Protein AF-A0A392QM18-F1 (afdb_monomer)

Solvent-accessible surface area (backbone atoms only — not comparable to full-atom values): 7231 Å² total; per-residue (Å²): 119,56,76,47,56,62,70,61,57,76,79,46,92,70,88,64,62,35,31,34,62,34,27,39,64,46,78,78,40,42,43,38,37,41,58,53,94,85,68,48,79,88,58,67,43,37,37,31,29,31,35,31,31,54,86,94,44,66,36,34,39,38,33,44,40,70,61,34,44,69,67,32,64,69,48,49,60,54,51,61,72,67,76,57,71,48,71,46,74,45,71,75,52,64,79,46,55,71,42,78,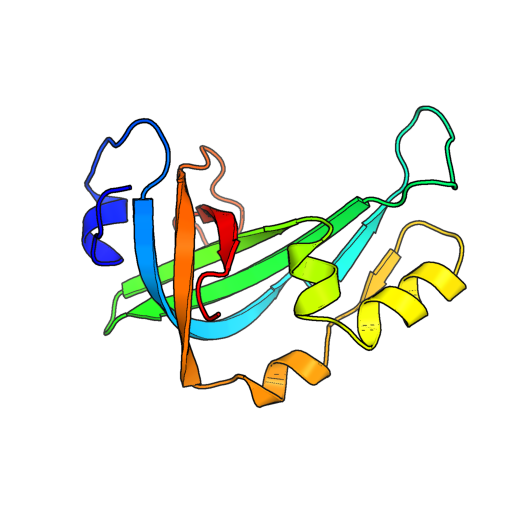45,41,34,31,32,28,81,47,97,57,65,84,54,95,82,32,58,29,29,35,51,77,42,81,58,89,119

Mean predicted aligned error: 5.38 Å

Radius of gyration: 14.8 Å; Cα contacts (8 Å, |Δi|>4): 272; chains: 1; bounding box: 32×27×38 Å

Organism: NCBI:txid97028

Nearest PDB structures (foldseek):
  8aaj-assembly1_A  TM=6.130E-01  e=8.853E-04  Pyrococcus abyssi GE5
  8u61-assembly1_A  TM=6.535E-01  e=1.399E-02  Homo sapiens
  8u61-assembly1_B  TM=6.655E-01  e=3.184E-02  Homo sapiens
  8u5y-assembly1_C  TM=5.656E-01  e=2.517E-02  Homo sapiens
  1fgu-assembly1_B  TM=5.390E-01  e=2.374E-02  Homo sapiens

Foldseek 3Di:
DAEDELVCVVPDDDDDKYKYKWAFAAWPFFWWWADDPVPPLVAIKIWTWTWTDDVVAIAIEIEIDPRCCVQLVPVVVVCNVVSHTDGDHRPSCVVRHGPMWMFIWDFDPDDDPPSGGYIYTPDTDPD

Secondary structure (DSSP, 8-state):
--EE-SGGGTS----SEEEEEEEEEEEEEEEEEE--TT--TTS-EEEEEEEEEETTEEEEEEEEHHHHHHH-TTHHHHHHHH-S-EEE--GGGGGGTT-EEEEEEEE-S---STT--EEEEEEE---

Structure (mmCIF, N/CA/C/O backbone):
data_AF-A0A392QM18-F1
#
_entry.id   AF-A0A392QM18-F1
#
loop_
_atom_site.group_PDB
_atom_site.id
_atom_site.type_symbol
_atom_site.label_atom_id
_atom_site.label_alt_id
_atom_site.label_comp_id
_atom_site.label_asym_id
_atom_site.label_entity_id
_atom_site.label_seq_id
_atom_site.pdbx_PDB_ins_code
_atom_site.Cartn_x
_atom_site.Cartn_y
_atom_site.Cartn_z
_atom_site.occupancy
_atom_site.B_iso_or_equiv
_atom_site.auth_seq_id
_atom_site.auth_comp_id
_atom_site.auth_asym_id
_atom_site.auth_atom_id
_atom_site.pdbx_PDB_model_num
ATOM 1 N N . VAL A 1 1 ? -1.591 14.974 13.748 1.00 79.69 1 VAL A N 1
ATOM 2 C CA . VAL A 1 1 ? -2.418 13.983 13.021 1.00 79.69 1 VAL A CA 1
ATOM 3 C C . VAL A 1 1 ? -3.052 13.074 14.065 1.00 79.69 1 VAL A C 1
ATOM 5 O O . VAL A 1 1 ? -2.301 12.625 14.924 1.00 79.69 1 VAL A O 1
ATOM 8 N N . PRO A 1 2 ? -4.385 12.895 14.095 1.00 90.06 2 PRO A N 1
ATOM 9 C CA . PRO A 1 2 ? -5.042 12.035 15.083 1.00 90.06 2 PRO A CA 1
ATOM 10 C C . PRO A 1 2 ? -4.698 10.561 14.840 1.00 90.06 2 PRO A C 1
ATOM 12 O O . PRO A 1 2 ? -4.573 10.149 13.690 1.00 90.06 2 PRO A O 1
ATOM 15 N N . VAL A 1 3 ? -4.564 9.783 15.915 1.00 92.12 3 VAL A N 1
ATOM 16 C CA . VAL A 1 3 ? -4.381 8.324 15.859 1.00 92.12 3 VAL A CA 1
ATOM 17 C C . VAL A 1 3 ? -5.748 7.662 15.997 1.00 92.12 3 VAL A C 1
ATOM 19 O O . VAL A 1 3 ? -6.517 8.049 16.876 1.00 92.12 3 VAL A O 1
ATOM 22 N N . ARG A 1 4 ? -6.049 6.698 15.128 1.00 93.12 4 ARG A N 1
ATOM 23 C CA . ARG A 1 4 ? -7.302 5.939 15.106 1.00 93.12 4 ARG A CA 1
ATOM 24 C C . ARG A 1 4 ? -7.032 4.458 14.895 1.00 93.12 4 ARG A C 1
ATOM 26 O O . ARG A 1 4 ? -6.003 4.082 14.333 1.00 93.12 4 ARG A O 1
ATOM 33 N N . LYS A 1 5 ? -7.963 3.616 15.332 1.00 92.44 5 LYS A N 1
ATOM 34 C CA . LYS A 1 5 ? -7.968 2.195 14.962 1.00 92.44 5 LYS A CA 1
ATOM 35 C C . LYS A 1 5 ? -8.567 2.024 13.570 1.00 92.44 5 LYS A C 1
ATOM 37 O O . LYS A 1 5 ? -9.374 2.844 13.146 1.00 92.44 5 LYS A O 1
ATOM 42 N N . LEU A 1 6 ? -8.210 0.939 12.885 1.00 92.50 6 LEU A N 1
ATOM 43 C CA . LEU A 1 6 ? -8.756 0.631 11.561 1.00 92.50 6 LEU A CA 1
ATOM 44 C C . LEU A 1 6 ? -10.299 0.644 11.506 1.00 92.50 6 LEU A C 1
ATOM 46 O O . LEU A 1 6 ? -10.828 1.284 10.601 1.00 92.50 6 LEU A O 1
ATOM 50 N N . PRO A 1 7 ? -11.034 0.064 12.478 1.00 91.69 7 PRO A N 1
ATOM 51 C CA . PRO A 1 7 ? -12.497 -0.002 12.397 1.00 91.69 7 PRO A CA 1
ATOM 52 C C . PRO A 1 7 ? -13.139 1.385 12.517 1.00 91.69 7 PRO A C 1
ATOM 54 O O . PRO A 1 7 ? -14.152 1.685 11.893 1.00 91.69 7 PRO A O 1
ATOM 57 N N . GLU A 1 8 ? -12.486 2.294 13.250 1.00 91.00 8 GLU A N 1
ATOM 58 C CA . GLU A 1 8 ? -12.915 3.689 13.386 1.00 91.00 8 GLU A CA 1
ATOM 59 C C . GLU A 1 8 ? -12.800 4.468 12.067 1.00 91.00 8 GLU A C 1
ATOM 61 O O . GLU A 1 8 ? -13.277 5.600 11.993 1.00 91.00 8 GLU A O 1
ATOM 66 N N . LEU A 1 9 ? -12.145 3.914 11.041 1.00 89.50 9 LEU A N 1
ATOM 67 C CA . LEU A 1 9 ? -12.047 4.533 9.721 1.00 89.50 9 LEU A CA 1
ATOM 68 C C . LEU A 1 9 ? -13.251 4.222 8.828 1.00 89.50 9 LEU A C 1
ATOM 70 O O . LEU A 1 9 ? -13.515 4.996 7.909 1.00 89.50 9 LEU A O 1
ATOM 74 N N . PHE A 1 10 ? -13.975 3.130 9.088 1.00 87.62 10 PHE A N 1
ATOM 75 C CA . PHE A 1 10 ? -15.120 2.712 8.274 1.00 87.62 10 PHE A CA 1
ATOM 76 C C . PHE A 1 10 ? -16.358 3.566 8.556 1.00 87.62 10 PHE A C 1
AT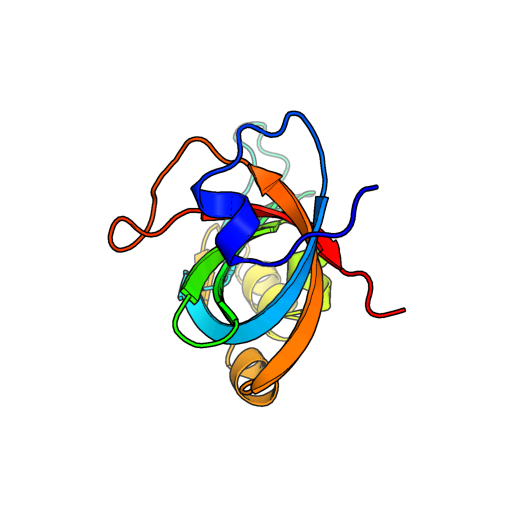OM 78 O O . PHE A 1 10 ? -17.007 4.052 7.630 1.00 87.62 10 PHE A O 1
ATOM 85 N N . ASP A 1 11 ? -16.630 3.82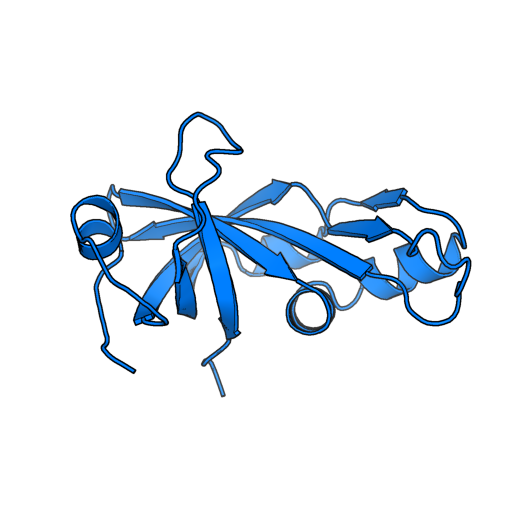2 9.836 1.00 79.50 11 ASP A N 1
ATOM 86 C CA . ASP A 1 11 ? -17.819 4.562 10.273 1.00 79.50 11 ASP A CA 1
ATOM 87 C C . ASP A 1 11 ? -17.592 6.074 10.373 1.00 79.50 11 ASP A C 1
ATOM 89 O O . ASP A 1 11 ? -18.539 6.863 10.441 1.00 79.50 11 ASP A O 1
ATOM 93 N N . ALA A 1 12 ? -16.333 6.516 10.403 1.00 72.12 12 ALA A N 1
ATOM 94 C CA . ALA A 1 12 ? -16.042 7.925 10.568 1.00 72.12 12 ALA A CA 1
ATOM 95 C C . ALA A 1 12 ? -16.049 8.680 9.240 1.00 72.12 12 ALA A C 1
ATOM 97 O O . ALA A 1 12 ? -15.264 8.422 8.327 1.00 72.12 12 ALA A O 1
ATOM 98 N N . GLN A 1 13 ? -16.827 9.758 9.204 1.00 72.88 13 GLN A N 1
ATOM 99 C CA . GLN A 1 13 ? -16.469 10.892 8.366 1.00 72.88 13 GLN A CA 1
ATOM 100 C C . GLN A 1 13 ? -15.278 11.596 9.014 1.00 72.88 13 GLN A C 1
ATOM 102 O O . GLN A 1 13 ? -15.379 12.168 10.101 1.00 72.88 13 GLN A O 1
ATOM 107 N N . PHE A 1 14 ? -14.126 11.515 8.363 1.00 78.25 14 PHE A N 1
ATOM 108 C CA . PHE A 1 14 ? -12.974 12.334 8.692 1.00 78.25 14 PHE A CA 1
ATOM 109 C C . PHE A 1 14 ? -12.531 13.072 7.436 1.00 78.25 14 PHE A C 1
ATOM 111 O O . PHE A 1 14 ? -12.467 12.492 6.355 1.00 78.25 14 PHE A O 1
ATOM 118 N N . ASP A 1 15 ? -12.248 14.358 7.604 1.00 77.44 15 ASP A N 1
ATOM 119 C CA . ASP A 1 15 ? -11.619 15.173 6.577 1.00 77.44 15 ASP A CA 1
ATOM 120 C C . ASP A 1 15 ? -10.123 15.276 6.904 1.00 77.44 15 ASP A C 1
ATOM 122 O O . ASP A 1 15 ? -9.738 15.590 8.037 1.00 77.44 15 ASP A O 1
ATOM 126 N N . GLY A 1 16 ? -9.275 14.935 5.935 1.00 87.06 16 GLY A N 1
ATOM 127 C CA . GLY A 1 16 ? -7.819 14.954 6.070 1.00 87.06 16 GLY A CA 1
ATOM 128 C C . GLY A 1 16 ? -7.155 13.609 6.395 1.00 87.06 16 GLY A C 1
ATOM 129 O O . GLY A 1 16 ? -7.593 12.541 5.971 1.00 87.06 16 GLY A O 1
ATOM 130 N N . VAL A 1 17 ? -6.013 13.687 7.087 1.00 92.56 17 VAL A N 1
ATOM 131 C CA . VAL A 1 17 ? -5.090 12.563 7.327 1.00 92.56 17 VAL A CA 1
ATOM 132 C C . VAL A 1 17 ? -5.228 12.048 8.760 1.00 92.56 17 VAL A C 1
ATOM 134 O O . VAL A 1 17 ? -5.324 12.839 9.700 1.00 92.56 17 VAL A O 1
ATOM 137 N N . VAL A 1 18 ? -5.168 10.730 8.937 1.00 93.81 18 VAL A N 1
ATOM 138 C CA . VAL A 1 18 ? -5.191 10.026 10.229 1.00 93.81 18 VAL A CA 1
ATOM 139 C C . VAL A 1 18 ? -4.032 9.031 10.310 1.00 93.81 18 VAL A C 1
ATOM 141 O O . VAL A 1 18 ? -3.571 8.540 9.287 1.00 93.81 18 VAL A O 1
ATOM 144 N N . VAL A 1 19 ? -3.534 8.745 11.511 1.00 94.12 19 VAL A N 1
ATOM 145 C CA . VAL A 1 19 ? -2.534 7.696 11.763 1.00 94.12 19 VAL A CA 1
ATOM 146 C C . VAL A 1 19 ? -3.254 6.421 12.185 1.00 94.12 19 VAL A C 1
ATOM 148 O O . VAL A 1 19 ? -4.110 6.476 13.065 1.00 94.12 19 VAL A O 1
ATOM 151 N N . VAL A 1 20 ? -2.886 5.284 11.603 1.00 94.56 20 VAL A N 1
ATOM 152 C CA . VAL A 1 20 ? -3.471 3.973 11.895 1.00 94.56 20 VAL A CA 1
ATOM 153 C C . VAL A 1 20 ? -2.379 2.907 11.967 1.00 94.56 20 VAL A C 1
ATOM 155 O O . VAL A 1 20 ? -1.444 2.919 11.168 1.00 94.56 20 VAL A O 1
ATOM 158 N N . ALA A 1 21 ? -2.495 2.004 12.941 1.00 94.81 21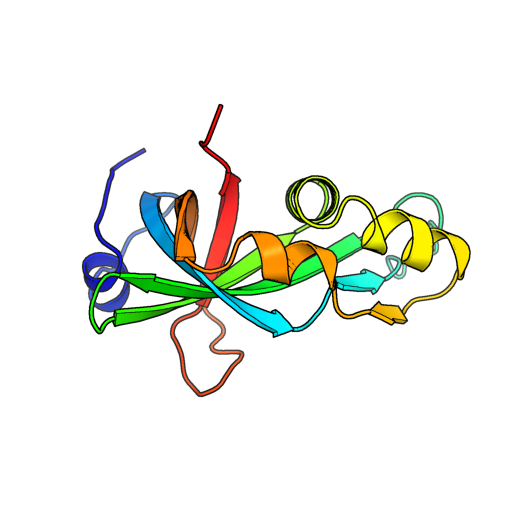 ALA A N 1
ATOM 159 C CA . ALA A 1 21 ? -1.651 0.820 13.062 1.00 94.81 21 ALA A CA 1
ATOM 160 C C . ALA A 1 21 ? -2.410 -0.408 12.545 1.00 94.81 21 ALA A C 1
ATOM 162 O O . ALA A 1 21 ? -3.538 -0.671 12.984 1.00 94.81 21 ALA A O 1
ATOM 163 N N . VAL A 1 22 ? -1.793 -1.132 11.616 1.00 95.19 22 VAL A N 1
ATOM 164 C CA . VAL A 1 22 ? -2.369 -2.298 10.933 1.00 95.19 22 VAL A CA 1
ATOM 165 C C . VAL A 1 22 ? -1.309 -3.373 10.730 1.00 95.19 22 VAL A C 1
ATOM 167 O O . VAL A 1 22 ? -0.113 -3.084 10.762 1.00 95.19 22 VAL A O 1
ATOM 170 N N . TRP A 1 23 ? -1.755 -4.596 10.486 1.00 95.44 23 TRP A N 1
ATOM 171 C CA . TRP A 1 23 ? -0.912 -5.713 10.089 1.00 95.44 23 TRP A CA 1
ATOM 172 C C . TRP A 1 23 ? -1.017 -5.911 8.586 1.00 95.44 23 TRP A C 1
ATOM 174 O O . TRP A 1 23 ? -2.112 -5.840 8.020 1.00 95.44 23 TRP A O 1
ATOM 184 N N . PHE A 1 24 ? 0.122 -6.131 7.940 1.00 94.62 24 PHE A N 1
ATOM 185 C CA . PHE A 1 24 ? 0.147 -6.474 6.526 1.00 94.62 24 PHE A CA 1
ATOM 186 C C . PHE A 1 24 ? -0.340 -7.918 6.323 1.00 94.62 24 PHE A C 1
ATOM 188 O O . PHE A 1 24 ? 0.120 -8.834 7.006 1.00 94.62 24 PHE A O 1
ATOM 195 N N . ASP A 1 25 ? -1.286 -8.100 5.395 1.00 94.69 25 ASP A N 1
ATOM 196 C CA . ASP A 1 25 ? -1.887 -9.399 5.060 1.00 94.69 25 ASP A CA 1
ATOM 197 C C . ASP A 1 25 ? -1.398 -9.904 3.702 1.00 94.69 25 ASP A C 1
ATOM 199 O O . ASP A 1 25 ? -0.860 -10.997 3.597 1.00 94.69 25 ASP A O 1
ATOM 203 N N . SER A 1 26 ? -1.574 -9.120 2.639 1.00 94.56 26 SER A N 1
ATOM 204 C CA . SER A 1 26 ? -1.131 -9.518 1.302 1.00 94.56 26 SER A CA 1
ATOM 205 C C . SER A 1 26 ? -1.074 -8.330 0.349 1.00 94.56 26 SER A C 1
ATOM 207 O O . SER A 1 26 ? -1.676 -7.281 0.589 1.00 94.56 26 SER A O 1
ATOM 209 N N . VAL A 1 27 ? -0.405 -8.502 -0.789 1.00 95.06 27 VAL A N 1
ATOM 210 C CA . VAL A 1 27 ? -0.572 -7.607 -1.940 1.00 95.06 27 VAL A CA 1
ATOM 211 C C . VAL A 1 27 ? -1.808 -8.056 -2.725 1.00 95.06 27 VAL A C 1
ATOM 213 O O . VAL A 1 27 ? -1.978 -9.245 -2.983 1.00 95.06 27 VAL A O 1
ATOM 216 N N . VAL A 1 28 ? -2.696 -7.120 -3.070 1.00 93.62 28 VAL A N 1
ATOM 217 C CA . VAL A 1 28 ? -3.916 -7.396 -3.864 1.00 93.62 28 VAL A CA 1
ATOM 218 C C . VAL A 1 28 ? -3.820 -6.861 -5.287 1.00 93.62 28 VAL A C 1
ATOM 220 O O . VAL A 1 28 ? -4.383 -7.444 -6.206 1.00 93.62 28 VAL A O 1
ATOM 223 N N . GLU A 1 29 ? -3.067 -5.781 -5.480 1.00 93.31 29 GLU A N 1
ATOM 224 C CA . GLU A 1 29 ? -2.665 -5.277 -6.789 1.00 93.31 29 GLU A CA 1
ATOM 225 C C . GLU A 1 29 ? -1.165 -5.025 -6.710 1.00 93.31 29 GLU A C 1
ATOM 227 O O . GLU A 1 29 ? -0.713 -4.319 -5.800 1.00 93.31 29 GLU A O 1
ATOM 232 N N . GLY A 1 30 ? -0.414 -5.659 -7.616 1.00 94.38 30 GLY A N 1
ATOM 233 C CA . GLY A 1 30 ? 1.040 -5.549 -7.686 1.00 94.38 30 GLY A CA 1
ATOM 234 C C . GLY A 1 30 ? 1.510 -4.117 -7.926 1.00 94.38 30 GLY A C 1
ATOM 235 O O . GLY A 1 30 ? 0.735 -3.161 -7.924 1.00 94.38 30 GLY A O 1
ATOM 236 N N . VAL A 1 31 ? 2.810 -3.957 -8.136 1.00 97.12 31 VAL A N 1
ATOM 237 C CA . VAL A 1 31 ? 3.364 -2.660 -8.496 1.00 97.12 31 VAL A CA 1
ATOM 238 C C . VAL A 1 31 ? 3.018 -2.366 -9.949 1.00 97.12 31 VAL A C 1
ATOM 240 O O . VAL A 1 31 ? 3.584 -2.969 -10.858 1.00 97.12 31 VAL A O 1
ATOM 243 N N . ASP A 1 32 ? 2.110 -1.421 -10.159 1.00 96.06 32 ASP A N 1
ATOM 244 C CA . ASP A 1 32 ? 1.849 -0.819 -11.459 1.00 96.06 32 ASP A CA 1
ATOM 245 C C . ASP A 1 32 ? 2.815 0.334 -11.693 1.00 96.06 32 ASP A C 1
ATOM 247 O O . ASP A 1 32 ? 2.923 1.237 -10.855 1.00 96.06 32 ASP A O 1
ATOM 251 N N . MET A 1 33 ? 3.453 0.344 -12.859 1.00 95.50 33 MET A N 1
ATOM 252 C CA . MET A 1 33 ? 4.249 1.460 -13.345 1.00 95.50 33 MET A CA 1
ATOM 253 C C . MET A 1 33 ? 3.631 2.037 -14.617 1.00 95.50 33 MET A C 1
ATOM 255 O O . MET A 1 33 ? 3.390 1.320 -15.590 1.00 95.50 33 MET A O 1
ATOM 259 N N . TRP A 1 34 ? 3.437 3.353 -14.652 1.00 94.06 34 TRP A N 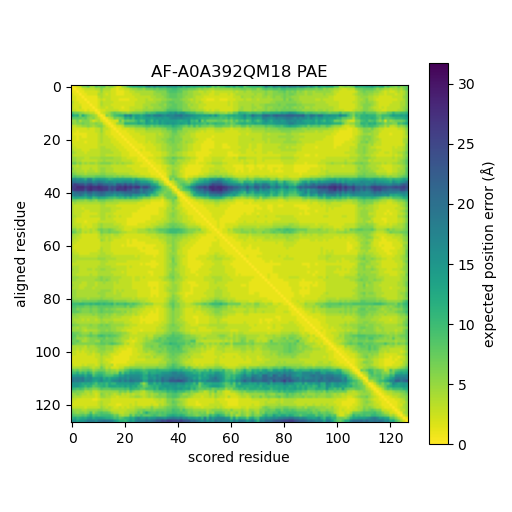1
ATOM 260 C CA . TRP A 1 34 ? 3.001 4.050 -15.862 1.00 94.06 34 TRP A CA 1
ATOM 261 C C . TRP A 1 34 ? 3.717 5.384 -16.051 1.00 94.06 34 TRP A C 1
ATOM 263 O O . TRP A 1 34 ? 4.309 5.939 -15.126 1.00 94.06 34 TRP A O 1
ATOM 273 N N . PHE A 1 35 ? 3.668 5.898 -17.277 1.00 88.94 35 PHE A N 1
ATOM 274 C CA . PHE A 1 35 ? 4.193 7.215 -17.626 1.00 88.94 35 PHE A CA 1
ATOM 275 C C . PHE A 1 35 ? 3.028 8.178 -17.845 1.00 88.94 35 PHE A C 1
ATOM 277 O O . PHE A 1 35 ? 1.971 7.773 -18.325 1.00 88.94 35 PHE A O 1
ATOM 284 N N . SER A 1 36 ? 3.209 9.446 -17.488 1.00 82.81 36 SER A N 1
ATOM 285 C CA . SER A 1 36 ? 2.209 10.480 -17.757 1.00 82.81 36 SER A CA 1
ATOM 286 C C . SER A 1 36 ? 2.059 10.722 -19.266 1.00 82.81 36 SER A C 1
ATOM 288 O O . SER A 1 36 ? 3.030 10.653 -20.022 1.00 82.81 36 SER A O 1
ATOM 290 N N . ASP A 1 37 ? 0.845 11.077 -19.697 1.00 74.25 37 ASP A N 1
ATOM 291 C CA . ASP A 1 37 ? 0.513 11.362 -21.106 1.00 74.25 37 ASP A CA 1
ATOM 292 C C . ASP A 1 37 ? 1.297 12.549 -21.702 1.00 74.25 37 ASP A C 1
ATOM 294 O O . ASP A 1 37 ? 1.336 12.728 -22.920 1.00 74.25 37 ASP A O 1
ATOM 298 N N . ASP A 1 38 ? 1.962 13.347 -20.859 1.00 71.44 38 ASP A N 1
ATOM 299 C CA . ASP A 1 38 ? 2.881 14.416 -21.268 1.00 71.44 38 ASP A CA 1
ATOM 300 C C . ASP A 1 38 ? 4.217 13.907 -21.849 1.00 71.44 38 ASP A C 1
ATOM 302 O O . ASP A 1 38 ? 5.080 14.708 -22.211 1.00 71.44 38 ASP A O 1
ATOM 306 N N . GLN A 1 39 ? 4.358 12.584 -22.004 1.00 54.25 39 GLN A N 1
ATOM 307 C CA . GLN A 1 39 ? 5.490 11.879 -22.614 1.00 54.25 39 GLN A CA 1
ATOM 308 C C . GLN A 1 39 ? 6.822 12.014 -21.871 1.00 54.25 39 GLN A C 1
ATOM 310 O O . GLN A 1 39 ? 7.863 11.613 -22.404 1.00 54.25 39 GLN A O 1
ATOM 315 N N . SER A 1 40 ? 6.827 12.503 -20.630 1.00 60.31 40 SER A N 1
ATOM 316 C CA . SER A 1 40 ? 8.037 12.468 -19.814 1.00 60.31 40 SER A CA 1
ATOM 317 C C . SER A 1 40 ? 8.284 11.040 -19.301 1.00 60.31 40 SER A C 1
ATOM 319 O O . SER A 1 40 ? 7.860 10.640 -18.218 1.00 60.31 40 SER A O 1
ATOM 321 N N . LYS A 1 41 ? 9.033 10.242 -20.079 1.00 64.44 41 LYS A N 1
ATOM 322 C CA . LYS A 1 41 ? 9.601 8.962 -19.602 1.00 64.44 41 LYS A CA 1
ATOM 323 C C . LYS A 1 41 ? 10.525 9.137 -18.387 1.00 64.44 41 LYS A C 1
ATOM 325 O O . LYS A 1 41 ? 10.898 8.160 -17.748 1.00 64.44 41 LYS A O 1
ATOM 330 N N . ASP A 1 42 ? 10.869 10.380 -18.071 1.00 73.44 42 ASP A N 1
ATOM 331 C CA . ASP A 1 42 ? 11.782 10.760 -17.003 1.00 73.44 42 ASP A CA 1
ATOM 332 C C . ASP A 1 42 ? 11.181 10.599 -15.600 1.00 73.44 42 ASP A C 1
ATOM 334 O O . ASP A 1 42 ? 11.932 10.545 -14.627 1.00 73.44 42 ASP A O 1
ATOM 338 N N . MET A 1 43 ? 9.849 10.521 -15.467 1.00 83.12 43 MET A N 1
ATOM 339 C CA . MET A 1 43 ? 9.205 10.430 -14.154 1.00 83.12 43 MET A CA 1
ATOM 340 C C . MET A 1 43 ? 8.067 9.397 -14.119 1.00 83.12 43 MET A C 1
ATOM 342 O O . MET A 1 43 ? 6.889 9.767 -14.113 1.00 83.12 43 MET A O 1
ATOM 346 N N . PRO A 1 44 ? 8.406 8.095 -14.083 1.00 91.06 44 PRO A N 1
ATOM 347 C CA . PRO A 1 44 ? 7.422 7.033 -13.929 1.00 91.06 44 PRO A CA 1
ATOM 348 C C . PRO A 1 44 ? 6.663 7.165 -12.607 1.00 91.06 44 PRO A C 1
ATOM 350 O O . PRO A 1 44 ? 7.208 7.574 -11.577 1.00 91.06 44 PRO A O 1
ATOM 353 N N . LYS A 1 45 ? 5.384 6.810 -12.662 1.00 93.81 45 LYS A N 1
ATOM 354 C CA . LYS A 1 45 ? 4.469 6.746 -11.530 1.00 93.81 45 LYS A CA 1
ATOM 355 C C . LYS A 1 45 ? 4.309 5.313 -11.074 1.00 93.81 45 LYS A C 1
ATOM 357 O O . LYS A 1 45 ? 4.265 4.416 -11.910 1.00 93.81 45 LYS A O 1
ATOM 362 N N . PHE A 1 46 ? 4.209 5.133 -9.761 1.00 95.25 46 PHE A N 1
ATOM 363 C CA . PHE A 1 46 ? 4.053 3.818 -9.149 1.00 95.25 46 PHE A CA 1
ATOM 364 C C . PHE A 1 46 ? 2.797 3.757 -8.292 1.00 95.25 46 PHE A C 1
ATOM 366 O O . PHE A 1 46 ? 2.480 4.707 -7.569 1.00 95.25 46 PHE A O 1
ATOM 373 N N . ARG A 1 47 ? 2.114 2.614 -8.323 1.00 95.62 47 ARG A N 1
ATOM 374 C CA . ARG A 1 47 ? 1.008 2.284 -7.420 1.00 95.62 47 ARG A CA 1
ATOM 375 C C . ARG A 1 47 ? 1.108 0.831 -7.000 1.00 95.62 47 ARG A C 1
ATOM 377 O O . ARG A 1 47 ? 1.409 -0.016 -7.822 1.00 95.62 47 ARG A O 1
ATOM 384 N N . MET A 1 48 ? 0.787 0.557 -5.745 1.00 95.56 48 MET A N 1
ATOM 385 C CA . MET A 1 48 ? 0.558 -0.793 -5.236 1.00 95.56 48 MET A CA 1
ATOM 386 C C . MET A 1 48 ? -0.658 -0.766 -4.312 1.00 95.56 48 MET A C 1
ATOM 388 O O . MET A 1 48 ? -0.885 0.238 -3.626 1.00 95.56 48 MET A O 1
ATOM 392 N N . LYS A 1 49 ? -1.434 -1.852 -4.263 1.00 94.94 49 LYS A N 1
ATOM 393 C CA . LYS A 1 49 ? -2.489 -2.014 -3.256 1.00 94.94 49 LYS A CA 1
ATOM 394 C C . LYS A 1 49 ? -2.196 -3.207 -2.370 1.00 94.94 49 LYS A C 1
ATOM 396 O O . LYS A 1 49 ? -1.993 -4.321 -2.846 1.00 94.94 49 LYS A O 1
ATOM 401 N N . MET A 1 50 ? -2.249 -2.968 -1.068 1.00 94.38 50 MET A N 1
ATOM 402 C CA . MET A 1 50 ? -2.090 -4.001 -0.055 1.00 94.38 50 MET A CA 1
ATOM 403 C C . MET A 1 50 ? -3.368 -4.172 0.747 1.00 94.38 50 MET A C 1
ATOM 405 O O . MET A 1 50 ? -4.055 -3.202 1.069 1.00 94.38 50 MET A O 1
ATOM 409 N N . LYS A 1 51 ? -3.657 -5.415 1.100 1.00 94.88 51 LYS A N 1
ATOM 410 C CA . LYS A 1 51 ? -4.641 -5.766 2.104 1.00 94.88 51 LYS A CA 1
ATOM 411 C C . LYS A 1 51 ? -3.982 -5.700 3.472 1.00 94.88 51 LYS A C 1
ATOM 413 O O . LYS A 1 51 ? -2.879 -6.207 3.681 1.00 94.88 51 LYS A O 1
ATOM 418 N N . VAL A 1 52 ? -4.670 -5.043 4.391 1.00 95.06 52 VAL A N 1
ATOM 419 C CA . VAL A 1 52 ? -4.237 -4.879 5.775 1.00 95.06 52 VAL A CA 1
ATOM 420 C C . VAL A 1 52 ? -5.369 -5.264 6.710 1.00 95.06 52 VAL A C 1
ATOM 422 O O . VAL A 1 52 ? -6.543 -5.151 6.348 1.00 95.06 52 VAL A O 1
ATOM 425 N N . ASN A 1 53 ? -5.020 -5.703 7.915 1.00 94.94 53 ASN A N 1
ATOM 426 C CA . ASN A 1 53 ? -5.996 -6.092 8.923 1.00 94.94 53 ASN A CA 1
ATOM 427 C C . ASN A 1 53 ? -5.701 -5.484 10.305 1.00 94.94 53 ASN A C 1
ATOM 429 O O . ASN A 1 53 ? -4.593 -5.024 10.595 1.00 94.94 53 ASN A O 1
ATOM 433 N N . HIS A 1 54 ? -6.730 -5.441 11.148 1.00 93.50 54 HIS A N 1
ATOM 434 C CA . HIS A 1 54 ? -6.640 -5.150 12.577 1.00 93.50 54 HIS A CA 1
ATOM 435 C C . HIS A 1 54 ? -7.727 -5.959 13.294 1.00 93.50 54 HIS A C 1
ATOM 437 O O . HIS A 1 54 ? -8.869 -5.520 13.394 1.00 93.50 54 HIS A O 1
ATOM 443 N N . GLY A 1 55 ? -7.383 -7.141 13.806 1.00 90.19 55 GLY A N 1
ATOM 444 C CA . GLY A 1 55 ? -8.398 -8.087 14.281 1.00 90.19 55 GLY A CA 1
ATOM 445 C C . GLY A 1 55 ? -9.172 -8.677 13.100 1.00 90.19 55 GLY A C 1
ATOM 446 O O . GLY A 1 55 ? -8.551 -9.118 12.138 1.00 90.19 55 GLY A O 1
ATOM 447 N N . ASP A 1 56 ? -10.504 -8.658 13.164 1.00 91.31 56 ASP A N 1
ATOM 448 C CA . ASP A 1 56 ? -11.378 -9.164 12.090 1.00 91.31 56 ASP A CA 1
ATOM 449 C C . ASP A 1 56 ? -11.625 -8.125 10.978 1.00 91.31 56 ASP A C 1
ATOM 451 O O . ASP A 1 56 ? -12.186 -8.436 9.927 1.00 91.31 56 ASP A O 1
ATOM 455 N N . ASP A 1 57 ? -11.202 -6.881 11.206 1.00 93.06 57 ASP A N 1
ATOM 456 C CA . ASP A 1 57 ? -11.407 -5.759 10.301 1.00 93.06 57 ASP A CA 1
ATOM 457 C C . ASP A 1 57 ? -10.334 -5.717 9.213 1.00 93.06 57 ASP A C 1
ATOM 459 O O . ASP A 1 57 ? -9.134 -5.747 9.501 1.00 93.06 57 ASP A O 1
ATOM 463 N N . ILE A 1 58 ? -10.770 -5.606 7.957 1.00 93.69 58 ILE A N 1
ATOM 464 C CA . ILE A 1 58 ? -9.917 -5.668 6.767 1.00 93.69 58 ILE A CA 1
ATOM 465 C C . ILE A 1 58 ? -10.125 -4.412 5.922 1.00 93.69 58 ILE A C 1
ATOM 467 O O . ILE A 1 58 ? -11.252 -3.961 5.722 1.00 93.69 58 ILE A O 1
ATOM 471 N N . ALA A 1 59 ? -9.037 -3.865 5.385 1.00 93.38 59 ALA A N 1
ATOM 472 C CA . ALA A 1 59 ? -9.077 -2.744 4.453 1.00 93.38 59 ALA A CA 1
ATOM 473 C C . ALA A 1 59 ? -8.020 -2.882 3.355 1.00 93.38 59 ALA A C 1
ATOM 475 O O . ALA A 1 59 ? -7.081 -3.673 3.468 1.00 93.38 59 ALA A O 1
ATOM 476 N N . VAL A 1 60 ? -8.150 -2.062 2.312 1.00 94.12 60 VAL A N 1
ATOM 477 C CA . VAL A 1 60 ? -7.160 -1.964 1.235 1.00 94.12 60 VAL A CA 1
ATOM 478 C C . VAL A 1 60 ? -6.453 -0.621 1.301 1.00 94.12 60 VAL A C 1
ATOM 480 O O . VAL A 1 60 ? -7.077 0.436 1.232 1.00 94.12 60 VAL A O 1
ATOM 483 N N . PHE A 1 61 ? -5.132 -0.641 1.414 1.00 94.81 61 PHE A N 1
ATOM 484 C CA . PHE A 1 61 ? -4.310 0.560 1.401 1.00 94.81 61 PHE A CA 1
ATOM 485 C C . PHE A 1 61 ? -3.651 0.713 0.032 1.00 94.81 61 PHE A C 1
ATOM 487 O O . PHE A 1 61 ? -2.919 -0.164 -0.422 1.00 94.81 61 PHE A O 1
ATOM 494 N N . ALA A 1 62 ? -3.913 1.844 -0.621 1.00 94.56 62 ALA A N 1
ATOM 495 C CA . ALA A 1 62 ? -3.276 2.236 -1.869 1.00 94.56 62 ALA A CA 1
ATOM 496 C C . ALA A 1 62 ? -2.035 3.085 -1.577 1.00 94.56 62 ALA A C 1
ATOM 498 O O . ALA A 1 62 ? -2.122 4.135 -0.933 1.00 94.56 62 ALA A O 1
ATOM 499 N N . ILE A 1 63 ? -0.892 2.630 -2.073 1.00 94.69 63 ILE A N 1
ATOM 500 C CA . ILE A 1 63 ? 0.427 3.227 -1.868 1.00 94.69 63 ILE A CA 1
ATOM 501 C C . ILE A 1 63 ? 0.923 3.761 -3.206 1.00 94.69 63 ILE A C 1
ATOM 503 O O . ILE A 1 63 ? 0.645 3.161 -4.244 1.00 94.69 63 ILE A O 1
ATOM 507 N N . PHE A 1 64 ? 1.647 4.880 -3.185 1.00 94.00 64 PHE A N 1
ATOM 508 C CA . PHE A 1 64 ? 2.075 5.567 -4.400 1.00 94.00 64 PHE A CA 1
ATOM 509 C C . PHE A 1 64 ? 3.555 5.953 -4.386 1.00 94.00 64 PHE A C 1
ATOM 511 O O . PHE A 1 64 ? 4.135 6.246 -3.340 1.00 94.00 64 PHE A O 1
ATOM 518 N N . ASP A 1 65 ? 4.130 6.018 -5.585 1.00 93.88 65 ASP A N 1
ATOM 519 C CA . ASP A 1 65 ? 5.413 6.643 -5.899 1.00 93.88 65 ASP A CA 1
ATOM 520 C C . ASP A 1 65 ? 6.553 6.238 -4.943 1.00 93.88 65 ASP A C 1
ATOM 522 O O . ASP A 1 65 ? 6.995 5.089 -4.948 1.00 93.88 65 ASP A O 1
ATOM 526 N N . LYS A 1 66 ? 7.068 7.183 -4.147 1.00 92.25 66 LYS A N 1
ATOM 527 C CA . LYS A 1 66 ? 8.234 6.973 -3.277 1.00 92.25 66 LYS A CA 1
ATOM 528 C C . LYS A 1 66 ? 7.983 5.894 -2.223 1.00 92.25 66 LYS A C 1
ATOM 530 O O . LYS A 1 66 ? 8.889 5.127 -1.923 1.00 92.25 66 LYS A O 1
ATOM 535 N N . ASP A 1 67 ? 6.769 5.821 -1.683 1.00 92.44 67 ASP A N 1
ATOM 536 C CA . ASP A 1 67 ? 6.432 4.819 -0.670 1.00 92.44 67 ASP A CA 1
ATOM 537 C C . ASP A 1 67 ? 6.395 3.411 -1.281 1.00 92.44 67 ASP A C 1
ATOM 539 O O . ASP A 1 67 ? 6.828 2.457 -0.641 1.00 92.44 67 ASP A O 1
ATOM 543 N N . VAL A 1 68 ? 5.962 3.281 -2.542 1.00 94.44 68 VAL A N 1
ATOM 544 C CA . VAL A 1 68 ? 6.045 2.008 -3.277 1.00 94.44 68 VAL A CA 1
ATOM 545 C C . VAL A 1 68 ? 7.499 1.634 -3.525 1.00 94.44 68 VAL A C 1
ATOM 547 O O . VAL A 1 68 ? 7.874 0.502 -3.264 1.00 94.44 68 VAL A O 1
ATOM 550 N N . GLN A 1 69 ? 8.338 2.582 -3.944 1.00 93.06 69 GLN A N 1
ATOM 551 C CA . GLN A 1 69 ? 9.767 2.329 -4.166 1.00 93.06 69 GLN A CA 1
ATOM 552 C C . GLN A 1 69 ? 10.517 1.931 -2.886 1.00 93.06 69 GLN A C 1
ATOM 554 O O . GLN A 1 69 ? 11.468 1.160 -2.955 1.00 93.06 69 GLN A O 1
ATOM 559 N N . ASN A 1 70 ? 10.088 2.432 -1.725 1.00 91.50 70 ASN A N 1
ATOM 560 C CA . ASN A 1 70 ? 10.662 2.050 -0.435 1.00 91.50 70 ASN A CA 1
ATOM 561 C C . ASN A 1 70 ? 10.248 0.636 0.003 1.00 91.50 70 ASN A C 1
ATOM 563 O O . ASN A 1 70 ? 11.017 -0.031 0.686 1.00 91.50 70 ASN A O 1
ATOM 567 N N . LEU A 1 71 ? 9.035 0.200 -0.345 1.00 91.69 71 LEU A N 1
ATOM 568 C CA . LEU A 1 71 ? 8.519 -1.125 0.014 1.00 91.69 71 LEU A CA 1
ATOM 569 C C . LEU A 1 71 ? 8.959 -2.201 -0.986 1.00 91.69 71 LEU A C 1
ATOM 571 O O . LEU A 1 71 ? 9.416 -3.266 -0.589 1.00 91.69 71 LEU A O 1
ATOM 575 N N . ALA A 1 72 ? 8.866 -1.894 -2.277 1.00 94.25 72 ALA A N 1
ATOM 576 C CA . ALA A 1 72 ? 9.178 -2.774 -3.394 1.00 94.25 72 ALA A CA 1
ATOM 577 C C . ALA A 1 72 ? 10.536 -2.403 -4.019 1.00 94.25 72 ALA A C 1
ATOM 579 O O . ALA A 1 72 ? 10.628 -1.986 -5.183 1.00 94.25 72 ALA A O 1
ATOM 580 N N . MET A 1 73 ? 11.588 -2.478 -3.195 1.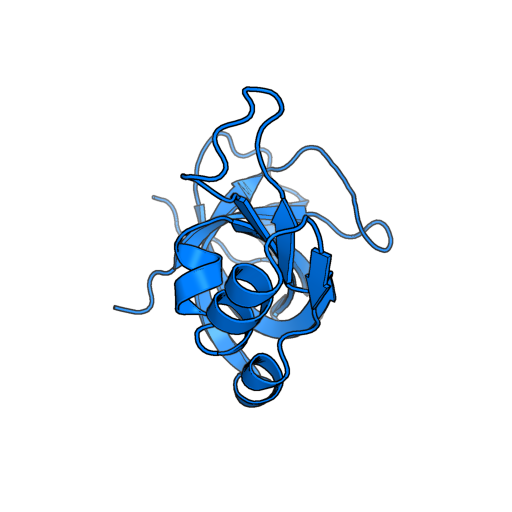00 93.75 73 MET A N 1
ATOM 581 C CA . MET A 1 73 ? 12.945 -2.034 -3.541 1.00 93.75 73 MET A CA 1
ATOM 582 C C . MET A 1 73 ? 13.571 -2.835 -4.686 1.00 93.75 73 MET A C 1
ATOM 584 O O . MET A 1 73 ? 14.448 -2.315 -5.377 1.00 93.75 73 MET A O 1
ATOM 588 N N . GLU A 1 74 ? 13.145 -4.082 -4.887 1.00 95.12 74 GLU A N 1
ATOM 589 C CA . GLU A 1 74 ? 13.674 -4.960 -5.933 1.00 95.12 74 GLU A CA 1
ATOM 590 C C . GLU A 1 74 ? 12.802 -4.891 -7.189 1.00 95.12 74 GLU A C 1
ATOM 592 O O . GLU A 1 74 ? 13.315 -4.762 -8.304 1.00 95.12 74 GLU A O 1
ATOM 597 N N . THR A 1 75 ? 11.482 -4.871 -7.013 1.00 96.25 75 THR A N 1
ATOM 598 C CA . THR A 1 75 ? 10.518 -4.869 -8.116 1.00 96.25 75 THR A CA 1
ATOM 599 C C . THR A 1 75 ? 10.493 -3.548 -8.888 1.00 96.25 75 THR A C 1
ATOM 601 O O . THR A 1 75 ? 10.413 -3.559 -10.121 1.00 96.25 75 THR A O 1
ATOM 604 N N . CYS A 1 76 ? 10.622 -2.392 -8.222 1.00 95.81 76 CYS A N 1
ATOM 605 C CA . CYS A 1 76 ? 10.598 -1.096 -8.918 1.00 95.81 76 CYS A CA 1
ATOM 606 C C . CYS A 1 76 ? 11.746 -0.937 -9.944 1.00 95.81 76 CYS A C 1
ATOM 608 O O . CYS A 1 76 ? 11.464 -0.564 -11.086 1.00 95.81 76 CYS A O 1
ATOM 610 N N . PRO A 1 77 ? 13.021 -1.247 -9.623 1.00 95.12 77 PRO A N 1
ATOM 611 C CA . PRO A 1 77 ? 14.105 -1.270 -10.610 1.00 95.12 77 PRO A CA 1
ATOM 612 C C . PRO A 1 77 ? 13.859 -2.202 -11.803 1.00 95.12 77 PRO A C 1
ATOM 614 O O . PRO A 1 77 ? 14.218 -1.855 -12.931 1.00 95.12 77 PRO A O 1
ATOM 617 N N . VAL A 1 78 ? 13.237 -3.364 -11.578 1.00 95.75 78 VAL A N 1
ATOM 618 C CA . VAL A 1 78 ? 12.901 -4.304 -12.657 1.00 95.75 78 VAL A CA 1
ATOM 619 C C . VAL A 1 78 ? 11.882 -3.682 -13.610 1.00 95.75 78 VAL A C 1
ATOM 621 O O . VAL A 1 78 ? 12.124 -3.676 -14.818 1.00 95.75 78 VAL A O 1
ATOM 624 N N . LEU A 1 79 ? 10.806 -3.083 -13.092 1.00 94.69 79 LEU A N 1
ATOM 625 C CA . LEU A 1 79 ? 9.810 -2.370 -13.906 1.00 94.69 79 LEU A CA 1
ATOM 626 C C . LEU A 1 79 ? 10.446 -1.239 -14.723 1.00 94.69 79 LEU A C 1
ATOM 628 O O . LEU A 1 79 ? 10.225 -1.137 -15.929 1.00 94.69 79 LEU A O 1
ATOM 632 N N . LEU A 1 80 ? 11.310 -0.435 -14.096 1.00 93.00 80 LEU A N 1
ATOM 633 C CA . LEU A 1 80 ? 12.038 0.641 -14.776 1.00 93.00 80 LEU A CA 1
ATOM 634 C C . LEU A 1 80 ? 12.874 0.124 -15.952 1.00 93.00 80 LEU A C 1
ATOM 636 O O . LEU A 1 80 ? 12.949 0.779 -16.993 1.00 93.00 80 LEU A O 1
ATOM 640 N N . SER A 1 81 ? 13.479 -1.058 -15.809 1.00 93.62 81 SER A N 1
ATOM 641 C CA . SER A 1 81 ? 14.304 -1.664 -16.859 1.00 93.62 81 SER A CA 1
ATOM 642 C C . SER A 1 81 ? 13.508 -2.106 -18.094 1.00 93.62 81 SER A C 1
ATOM 644 O O . SER A 1 81 ? 14.085 -2.195 -19.178 1.00 93.62 81 SER A O 1
ATOM 646 N N . MET A 1 82 ? 12.194 -2.333 -17.962 1.00 91.56 82 MET A N 1
ATOM 647 C CA . MET A 1 82 ? 11.322 -2.704 -19.084 1.00 91.56 82 MET A CA 1
ATOM 648 C C . MET A 1 82 ? 11.066 -1.526 -20.034 1.00 91.56 82 MET A C 1
ATOM 650 O O . MET A 1 82 ? 10.862 -1.724 -21.229 1.00 91.56 82 MET A O 1
ATOM 654 N N . GLY A 1 83 ? 11.121 -0.286 -19.532 1.00 86.06 83 GLY A N 1
ATOM 655 C CA . GLY A 1 83 ? 11.010 0.927 -20.355 1.00 86.06 83 GLY A CA 1
ATOM 656 C C . GLY A 1 83 ? 9.618 1.193 -20.954 1.00 86.06 83 GLY A C 1
ATOM 657 O O . GLY A 1 83 ? 9.477 2.066 -21.823 1.00 86.06 83 GLY A O 1
ATOM 658 N N . GLU A 1 84 ? 8.605 0.467 -20.482 1.00 89.94 84 GLU A N 1
ATOM 659 C CA . GLU A 1 84 ? 7.195 0.567 -20.861 1.00 89.94 84 GLU A CA 1
ATOM 660 C C . GLU A 1 84 ? 6.286 0.441 -19.633 1.00 89.94 84 GLU A C 1
ATOM 662 O O . GLU A 1 84 ? 6.722 -0.004 -18.574 1.00 89.94 84 GLU A O 1
ATOM 667 N N . SER A 1 85 ? 5.032 0.879 -19.749 1.00 91.69 85 SER A N 1
ATOM 668 C CA . SER A 1 85 ? 4.061 0.733 -18.662 1.00 91.69 85 SER A CA 1
ATOM 669 C C . SER A 1 85 ? 3.727 -0.739 -18.457 1.00 91.69 85 SER A C 1
ATOM 671 O O . SER A 1 85 ? 3.318 -1.420 -19.395 1.00 91.69 85 SER A O 1
ATOM 673 N N . CYS A 1 86 ? 3.925 -1.226 -17.240 1.00 93.44 86 CYS A N 1
ATOM 674 C CA . CYS A 1 86 ? 3.806 -2.636 -16.899 1.00 93.44 86 CYS A CA 1
ATOM 675 C C . CYS A 1 86 ? 3.491 -2.804 -15.411 1.00 93.44 86 CYS A C 1
ATOM 677 O O . CYS A 1 86 ? 3.626 -1.863 -14.625 1.00 93.44 86 CYS A O 1
ATOM 679 N N . SER A 1 87 ? 3.077 -4.014 -15.045 1.00 96.31 87 SER A N 1
ATOM 680 C CA . SER A 1 87 ? 2.746 -4.383 -13.671 1.00 96.31 87 SER A CA 1
ATOM 681 C C . SER A 1 87 ? 3.504 -5.646 -13.279 1.00 96.31 87 SER A C 1
ATOM 683 O O . SER A 1 87 ? 3.575 -6.590 -14.069 1.00 96.31 87 SER A O 1
ATOM 685 N N . LEU A 1 88 ? 4.044 -5.682 -12.061 1.00 97.00 88 LEU A N 1
ATOM 686 C CA . LEU A 1 88 ? 4.708 -6.859 -11.496 1.00 97.00 88 LEU A CA 1
ATOM 687 C C . LEU A 1 88 ? 4.287 -7.072 -10.047 1.00 97.00 88 LEU A C 1
ATOM 689 O O . LEU A 1 88 ? 4.103 -6.121 -9.289 1.00 97.00 88 LEU A O 1
ATOM 693 N N . TYR A 1 89 ? 4.135 -8.335 -9.662 1.00 96.00 89 TYR A N 1
ATOM 694 C CA . TYR A 1 89 ? 3.908 -8.686 -8.268 1.00 96.00 89 TYR A CA 1
ATOM 695 C C . TYR A 1 89 ? 5.235 -8.576 -7.497 1.00 96.00 89 TYR A C 1
ATOM 697 O O . TYR A 1 89 ? 6.229 -9.128 -7.970 1.00 96.00 89 TYR A O 1
ATOM 705 N N . PRO A 1 90 ? 5.279 -7.858 -6.362 1.00 96.12 90 PRO A N 1
ATOM 706 C CA . PRO A 1 90 ? 6.498 -7.714 -5.582 1.00 96.12 90 PRO A CA 1
ATOM 707 C C . PRO A 1 90 ? 6.661 -8.881 -4.606 1.00 96.12 90 PRO A C 1
ATOM 709 O O . PRO A 1 90 ? 6.150 -8.838 -3.485 1.00 96.12 90 PRO A O 1
ATOM 712 N N . ASP A 1 91 ? 7.370 -9.926 -5.035 1.00 93.12 91 ASP A N 1
ATOM 713 C CA . ASP A 1 91 ? 7.646 -11.122 -4.224 1.00 93.12 91 ASP A CA 1
ATOM 714 C C . ASP A 1 91 ? 8.345 -10.769 -2.898 1.00 93.12 91 ASP A C 1
ATOM 716 O O . ASP A 1 91 ? 8.133 -11.429 -1.880 1.00 93.12 91 ASP A O 1
ATOM 720 N N . GLU A 1 92 ? 9.123 -9.677 -2.865 1.00 92.69 92 GLU A N 1
ATOM 721 C CA . GLU A 1 92 ? 9.772 -9.198 -1.642 1.00 92.69 92 GLU A CA 1
ATOM 722 C C . GLU A 1 92 ? 8.772 -8.856 -0.526 1.00 92.69 92 GLU A C 1
ATOM 724 O O . GLU A 1 92 ? 9.127 -8.885 0.656 1.00 92.69 92 GLU A O 1
ATOM 729 N N . MET A 1 93 ? 7.510 -8.580 -0.877 1.00 92.75 93 MET A N 1
ATOM 730 C CA . MET A 1 93 ? 6.482 -8.232 0.095 1.00 92.75 93 MET A CA 1
ATOM 731 C C . MET A 1 93 ? 6.008 -9.421 0.933 1.00 92.75 93 MET A C 1
ATOM 733 O O . MET A 1 93 ? 5.467 -9.214 2.019 1.00 92.75 93 MET A O 1
ATOM 737 N N . GLU A 1 94 ? 6.228 -10.660 0.483 1.00 89.25 94 GLU A N 1
ATOM 738 C CA . GLU A 1 94 ? 5.858 -11.858 1.248 1.00 89.25 94 GLU A CA 1
ATOM 739 C C . GLU A 1 94 ? 6.595 -11.934 2.593 1.00 89.25 94 GLU A C 1
ATOM 741 O O . GLU A 1 94 ? 6.052 -12.437 3.578 1.00 89.25 94 GLU A O 1
ATOM 746 N N . CYS A 1 95 ? 7.801 -11.363 2.668 1.00 87.00 95 CYS A N 1
ATOM 747 C CA . CYS A 1 95 ? 8.594 -11.290 3.893 1.00 87.00 95 CYS A CA 1
ATOM 748 C C . CYS A 1 95 ? 7.966 -10.407 4.982 1.00 87.00 95 CYS A C 1
ATOM 750 O O . CYS A 1 95 ? 8.289 -10.596 6.151 1.00 87.00 95 CYS A O 1
ATOM 752 N N . PHE A 1 96 ? 7.084 -9.468 4.621 1.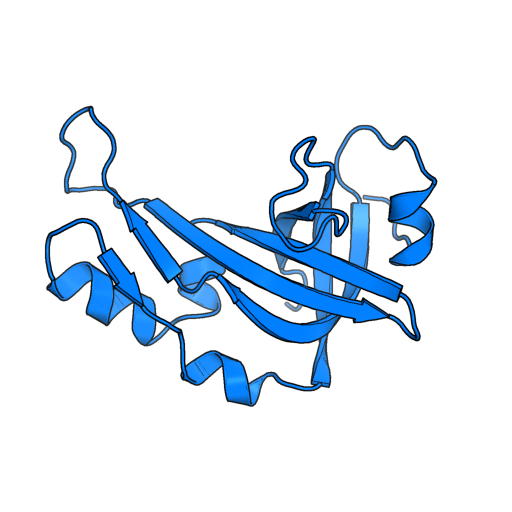00 84.88 96 PHE A N 1
ATOM 753 C CA . PHE A 1 96 ? 6.422 -8.564 5.570 1.00 84.88 96 PHE A CA 1
ATOM 754 C C . PHE A 1 96 ? 5.102 -9.128 6.111 1.00 84.88 96 PHE A C 1
ATOM 756 O O . PHE A 1 96 ? 4.395 -8.447 6.858 1.00 84.88 96 PHE A O 1
ATOM 763 N N . TYR A 1 97 ? 4.722 -10.350 5.719 1.00 87.50 97 TYR A N 1
ATOM 764 C CA . TYR A 1 97 ? 3.493 -10.984 6.191 1.00 87.50 97 TYR A CA 1
ATOM 765 C C . TYR A 1 97 ? 3.425 -11.020 7.722 1.00 87.50 97 TYR A C 1
ATOM 767 O O . TYR A 1 97 ? 4.283 -11.602 8.386 1.00 87.50 97 TYR A O 1
ATOM 775 N N . GLY A 1 98 ? 2.361 -10.438 8.281 1.00 87.06 98 GLY A N 1
ATOM 776 C CA . GLY A 1 98 ? 2.140 -10.403 9.725 1.00 87.06 98 GLY A CA 1
ATOM 777 C C . GLY A 1 98 ? 2.935 -9.330 10.474 1.00 87.06 98 GLY A C 1
ATOM 778 O O . GLY A 1 98 ? 2.779 -9.223 11.693 1.00 87.06 98 GLY A O 1
ATOM 779 N N . ASP A 1 99 ? 3.725 -8.505 9.784 1.00 89.56 99 ASP A N 1
ATOM 780 C CA . ASP A 1 99 ? 4.391 -7.362 10.400 1.00 89.56 99 ASP A CA 1
ATOM 781 C C . ASP A 1 99 ? 3.407 -6.209 10.636 1.00 89.56 99 ASP A C 1
ATOM 783 O O . ASP A 1 99 ? 2.495 -5.931 9.845 1.00 89.56 99 ASP A O 1
ATOM 787 N N . ALA A 1 100 ? 3.601 -5.521 11.762 1.00 90.69 100 ALA A N 1
ATOM 788 C CA . ALA A 1 100 ? 2.805 -4.366 12.144 1.00 90.69 100 ALA A CA 1
ATOM 789 C C . ALA A 1 100 ? 3.431 -3.073 11.611 1.00 90.69 100 ALA A C 1
ATOM 791 O O . ALA A 1 100 ? 4.609 -2.782 11.829 1.00 90.69 100 ALA A O 1
ATOM 792 N N . TYR A 1 101 ? 2.605 -2.247 10.979 1.00 90.56 101 TYR A N 1
ATOM 793 C CA . TYR A 1 101 ? 3.015 -0.979 10.393 1.00 90.56 101 TYR A CA 1
ATOM 794 C C . TYR A 1 101 ? 2.120 0.165 10.838 1.00 90.56 101 TYR A C 1
ATOM 796 O O . TYR A 1 101 ? 0.904 0.020 10.989 1.00 90.56 101 TYR A O 1
ATOM 804 N N . ILE A 1 102 ? 2.739 1.333 11.003 1.00 92.75 102 ILE A N 1
ATOM 805 C CA . ILE A 1 102 ? 2.041 2.583 11.270 1.00 92.75 102 ILE A CA 1
ATOM 806 C C . ILE A 1 102 ? 2.002 3.402 9.982 1.00 92.75 102 ILE A C 1
ATOM 808 O O . ILE A 1 102 ? 3.037 3.793 9.437 1.00 92.75 102 ILE A O 1
ATOM 812 N N . TYR A 1 103 ? 0.793 3.714 9.526 1.00 92.81 103 TYR A N 1
ATOM 813 C CA . TYR A 1 103 ? 0.557 4.500 8.321 1.00 92.81 103 TYR A CA 1
ATOM 814 C C . TYR A 1 103 ? -0.173 5.794 8.639 1.00 92.81 103 TYR A C 1
ATOM 816 O O . TYR A 1 103 ? -1.078 5.827 9.472 1.00 92.81 103 TYR A O 1
ATOM 824 N N . LYS A 1 104 ? 0.162 6.858 7.906 1.00 94.31 104 LYS A N 1
ATOM 825 C CA . LYS A 1 104 ? -0.735 8.003 7.740 1.00 94.31 104 LYS A CA 1
ATOM 826 C C . LYS 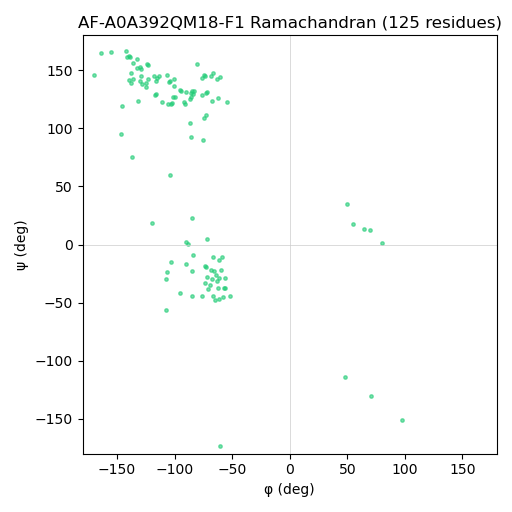A 1 104 ? -1.593 7.778 6.514 1.00 94.31 104 LYS A C 1
ATOM 828 O O . LYS A 1 104 ? -1.062 7.691 5.407 1.00 94.31 104 LYS A O 1
ATOM 833 N N . VAL A 1 105 ? -2.902 7.752 6.691 1.00 93.88 105 VAL A N 1
ATOM 834 C CA . VAL A 1 105 ? -3.857 7.505 5.615 1.00 93.88 105 VAL A CA 1
ATOM 835 C C . VAL A 1 105 ? -4.861 8.637 5.483 1.00 93.88 105 VAL A C 1
ATOM 837 O O . VAL A 1 105 ? -5.149 9.348 6.445 1.00 93.88 105 VAL A O 1
ATOM 840 N N . LYS A 1 106 ? -5.406 8.798 4.282 1.00 92.62 106 LYS A N 1
ATOM 841 C CA . LYS A 1 106 ? -6.586 9.623 4.013 1.00 92.62 106 LYS A CA 1
ATOM 842 C C . LYS A 1 106 ? -7.655 8.777 3.328 1.00 92.62 106 LYS A C 1
ATOM 844 O O . LYS A 1 106 ? -7.333 7.776 2.682 1.00 92.62 106 LYS A O 1
ATOM 849 N N . LYS A 1 107 ? -8.915 9.184 3.463 1.00 87.19 107 LYS A N 1
ATOM 850 C CA . LYS A 1 107 ? -10.030 8.510 2.798 1.00 87.19 107 LYS A CA 1
ATOM 851 C C . LYS A 1 107 ? -9.883 8.603 1.274 1.00 87.19 107 LYS A C 1
ATOM 853 O O . LYS A 1 107 ? -9.422 9.623 0.756 1.00 87.19 107 LYS A O 1
ATOM 858 N N . ARG A 1 108 ? -10.247 7.523 0.588 1.00 80.38 108 ARG A N 1
ATOM 859 C CA . ARG A 1 108 ? -10.422 7.460 -0.864 1.00 80.38 108 ARG A CA 1
ATOM 860 C C . ARG A 1 108 ? -11.903 7.158 -1.128 1.00 80.38 108 ARG A C 1
ATOM 862 O O . ARG A 1 108 ? -12.519 6.432 -0.350 1.00 80.38 108 ARG A O 1
ATOM 869 N N . ASP A 1 109 ? -12.481 7.785 -2.149 1.00 65.62 109 ASP A N 1
ATOM 870 C CA . ASP A 1 109 ? -13.913 7.646 -2.471 1.00 65.62 109 ASP A CA 1
ATOM 871 C C . ASP A 1 109 ? -14.201 6.462 -3.412 1.00 65.62 109 ASP A C 1
ATOM 873 O O . ASP A 1 109 ? -15.347 6.214 -3.780 1.00 65.62 109 ASP A O 1
ATOM 877 N N . ASP A 1 110 ? -13.172 5.718 -3.801 1.00 63.25 110 ASP A N 1
ATOM 878 C CA . ASP A 1 110 ? -13.236 4.571 -4.694 1.00 63.25 110 ASP A CA 1
ATOM 879 C C . ASP A 1 110 ? -13.071 3.250 -3.931 1.00 63.25 110 ASP A C 1
ATOM 881 O O . ASP A 1 110 ? -12.069 2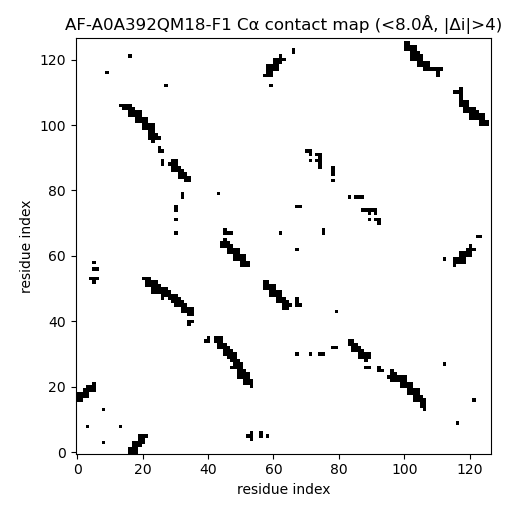.980 -3.266 1.00 63.25 110 ASP A O 1
ATOM 885 N N . ALA A 1 111 ? -14.091 2.401 -4.043 1.00 59.34 111 ALA A N 1
ATOM 886 C CA . ALA A 1 111 ? -14.001 0.997 -3.675 1.00 59.34 111 ALA A CA 1
ATOM 887 C C . ALA A 1 111 ? -13.462 0.235 -4.892 1.00 59.34 111 ALA A C 1
ATOM 889 O O . ALA A 1 111 ? -14.170 0.053 -5.879 1.00 59.34 111 ALA A O 1
ATOM 890 N N . ASP A 1 112 ? -12.189 -0.156 -4.842 1.00 59.75 112 ASP A N 1
ATOM 891 C CA . ASP A 1 112 ? -11.498 -0.735 -6.002 1.00 59.75 112 ASP A CA 1
ATOM 892 C C . ASP A 1 112 ? -11.339 -2.271 -5.930 1.00 59.75 112 ASP A C 1
ATOM 894 O O . ASP A 1 112 ? -10.992 -2.882 -6.938 1.00 59.75 112 ASP A O 1
ATOM 898 N N . PHE A 1 113 ? -11.529 -2.909 -4.766 1.00 64.94 113 PHE A N 1
ATOM 899 C CA . PHE A 1 113 ? -11.257 -4.344 -4.577 1.00 64.94 113 PHE A CA 1
ATOM 900 C C . PHE A 1 113 ? -12.240 -4.991 -3.591 1.00 64.94 113 PHE A C 1
ATOM 902 O O . PHE A 1 113 ? -12.272 -4.596 -2.428 1.00 64.94 113 PHE A O 1
ATOM 909 N N . ASP A 1 114 ? -13.012 -5.984 -4.051 1.00 69.69 114 ASP A N 1
ATOM 910 C CA . ASP A 1 114 ? -13.938 -6.807 -3.242 1.00 69.69 114 ASP A CA 1
ATOM 911 C C . ASP A 1 114 ? -14.900 -6.008 -2.331 1.00 69.69 114 ASP A C 1
ATOM 913 O O . ASP A 1 114 ? -15.212 -6.421 -1.216 1.00 69.69 114 ASP A O 1
ATOM 917 N N . ASP A 1 115 ? -15.352 -4.831 -2.784 1.00 77.94 115 ASP A N 1
ATOM 918 C CA . ASP A 1 115 ? -16.168 -3.883 -2.000 1.00 77.94 115 ASP A CA 1
ATOM 919 C C . ASP A 1 115 ? -15.538 -3.470 -0.649 1.00 77.94 115 ASP A C 1
ATOM 921 O O . ASP A 1 115 ? -16.206 -2.922 0.233 1.00 77.94 115 ASP A O 1
ATOM 925 N N . LEU A 1 116 ? -14.230 -3.694 -0.476 1.00 83.31 116 LEU A N 1
ATOM 926 C CA . LEU A 1 116 ? -13.496 -3.297 0.717 1.00 83.31 116 LEU A CA 1
ATOM 927 C C . LEU A 1 116 ? -13.255 -1.788 0.731 1.00 83.31 116 LEU A C 1
ATOM 929 O O . LEU A 1 116 ? -12.993 -1.149 -0.291 1.00 83.31 116 LEU A O 1
ATOM 933 N N . SER A 1 117 ? -13.263 -1.225 1.940 1.00 86.81 117 SER A N 1
ATOM 934 C CA . SER A 1 117 ? -12.899 0.176 2.149 1.00 86.81 117 SER A CA 1
ATOM 935 C C . SER A 1 117 ? -11.446 0.415 1.737 1.00 86.81 117 SER A C 1
ATOM 937 O O . SER A 1 117 ? -10.536 -0.263 2.231 1.00 86.81 117 SER A O 1
ATOM 939 N N . SER A 1 118 ? -11.228 1.398 0.858 1.00 89.50 118 SER A N 1
ATOM 940 C CA . SER A 1 118 ? -9.895 1.790 0.406 1.00 89.50 118 SER A CA 1
ATOM 941 C C . SER A 1 118 ? -9.427 3.098 1.037 1.00 89.50 118 SER A C 1
ATOM 943 O O . SER A 1 118 ? -10.177 4.066 1.174 1.00 89.50 118 SER A O 1
ATOM 945 N N . PHE A 1 119 ? -8.147 3.142 1.399 1.00 92.19 119 PHE A N 1
ATOM 946 C CA . PHE A 1 119 ? -7.500 4.328 1.944 1.00 92.19 119 PHE A CA 1
ATOM 947 C C . PHE A 1 119 ? -6.203 4.607 1.200 1.00 92.19 119 PHE A C 1
ATOM 949 O O . PHE A 1 119 ? -5.444 3.695 0.877 1.00 92.19 119 PHE A O 1
ATOM 956 N N . GLN A 1 120 ? -5.912 5.881 0.952 1.00 93.25 120 GLN A N 1
ATOM 957 C CA . GLN A 1 120 ? -4.629 6.271 0.382 1.00 93.25 120 GLN A CA 1
ATOM 958 C C . GLN A 1 120 ? -3.606 6.469 1.497 1.00 93.25 120 GLN A C 1
ATOM 960 O O . GLN A 1 120 ? -3.803 7.301 2.386 1.00 93.25 120 GLN A O 1
ATOM 965 N N . VAL A 1 121 ? -2.480 5.768 1.397 1.00 93.56 121 VAL A N 1
ATOM 966 C CA . VAL A 1 121 ? -1.304 6.016 2.229 1.00 93.56 121 VAL A CA 1
ATOM 967 C C . VAL A 1 121 ? -0.644 7.317 1.783 1.00 93.56 121 VAL A C 1
ATOM 969 O O . VAL A 1 121 ? -0.442 7.573 0.598 1.00 93.56 121 VAL A O 1
ATOM 972 N N . THR A 1 122 ? -0.356 8.170 2.760 1.00 91.50 122 THR A N 1
ATOM 973 C CA . THR A 1 122 ? 0.339 9.453 2.577 1.00 91.50 122 THR A CA 1
ATOM 974 C C . THR A 1 122 ? 1.773 9.424 3.096 1.00 91.50 122 THR A C 1
ATOM 976 O O . THR A 1 122 ? 2.575 10.253 2.679 1.00 91.50 122 THR A O 1
ATOM 979 N N . SER A 1 123 ? 2.073 8.521 4.035 1.00 87.81 123 SER A N 1
ATOM 980 C CA . SER A 1 123 ? 3.433 8.222 4.488 1.00 87.81 123 SER A CA 1
ATOM 981 C C . SER A 1 123 ? 3.448 6.976 5.373 1.00 87.81 123 SER A C 1
ATOM 983 O O . SER A 1 123 ? 2.549 6.811 6.211 1.00 87.81 123 SER A O 1
ATOM 985 N N . LEU A 1 124 ? 4.524 6.197 5.301 1.00 84.00 124 LEU A N 1
ATOM 986 C CA . LEU A 1 124 ? 4.917 5.250 6.351 1.00 84.00 124 LEU A CA 1
ATOM 987 C C . LEU A 1 124 ? 5.499 5.998 7.565 1.00 84.00 124 LEU A C 1
ATOM 989 O O . LEU A 1 124 ? 6.123 7.044 7.408 1.00 84.00 124 LEU A O 1
ATOM 993 N N . CYS A 1 125 ? 5.257 5.509 8.784 1.00 81.50 125 CYS A N 1
ATOM 994 C CA . CYS A 1 125 ? 5.700 6.145 10.039 1.00 81.50 125 CYS A CA 1
ATOM 995 C C . CYS A 1 125 ? 6.636 5.266 10.885 1.00 81.50 125 CYS A C 1
ATOM 997 O O . CYS A 1 125 ? 6.774 5.517 12.077 1.00 81.50 125 CYS A O 1
ATOM 999 N N . ASN A 1 126 ? 7.250 4.241 10.294 1.00 67.25 126 ASN A N 1
ATOM 1000 C CA . ASN A 1 126 ? 8.104 3.280 11.001 1.00 67.25 126 ASN A CA 1
ATOM 1001 C C . ASN A 1 126 ? 9.578 3.737 11.157 1.00 67.25 126 ASN A C 1
ATOM 1003 O O . ASN A 1 126 ? 10.447 2.893 11.358 1.00 67.25 126 ASN A O 1
ATOM 1007 N N . GLU A 1 127 ? 9.859 5.046 11.103 1.00 48.25 127 GLU A N 1
ATOM 1008 C CA . GLU A 1 127 ? 11.186 5.644 11.362 1.00 48.25 127 GLU A CA 1
ATOM 1009 C C . GLU A 1 127 ? 11.130 6.720 12.453 1.00 48.25 127 GLU A C 1
ATOM 1011 O O . GLU A 1 127 ? 10.231 7.596 12.385 1.00 48.25 127 GLU A O 1
#

pLDDT: mean 88.26, std 10.07, range [48.25, 97.12]

Sequence (127 aa):
VPVRKLPELFDAQFDGVVVVAVWFDSVVEGVDMWFSDDQSKDMPKFRMKMKVNHGDDIAVFAIFDKDVQNLAMETCPVLLSMGESCSLYPDEMECFYGDAYIYKVKKRDDADFDDLSSFQVTSLCNE